Protein AF-A0A967HG02-F1 (afdb_monomer)

Mean predicted aligned error: 3.81 Å

Foldseek 3Di:
DDWDWDFDPVWFDDPADPVRRPDDTTRTAWTDDPNHTQAHGNRGPPDDPDDDDDDDDDD

Nearest PDB structures (foldseek):
  1rk5-assembly1_A  TM=9.128E-01  e=1.576E-02  Alcaligenes faecalis
  1m7j-assembly1_A  TM=9.110E-01  e=3.133E-02  Alcaligenes faecalis
  1v4y-assembly1_A  TM=9.148E-01  e=3.335E-02  Alcaligenes faecalis
  5mle-assembly1_A  TM=6.181E-01  e=2.813E+00  Homo sapiens
  3hpa-assembly1_A  TM=5.758E-01  e=3.187E+00  unidentified

Solvent-accessible surface area (backbone atoms only — not comparable to full-atom values): 3747 Å² total; per-residue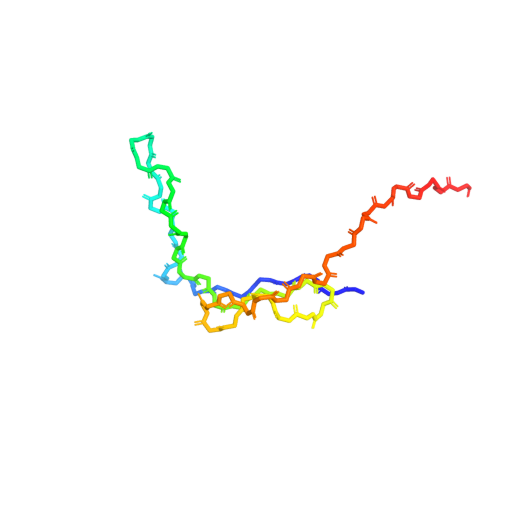 (Å²): 130,39,75,49,78,44,61,41,87,92,48,56,46,73,76,44,39,95,92,48,64,85,50,70,66,40,31,54,31,36,30,29,39,68,67,43,64,33,23,56,84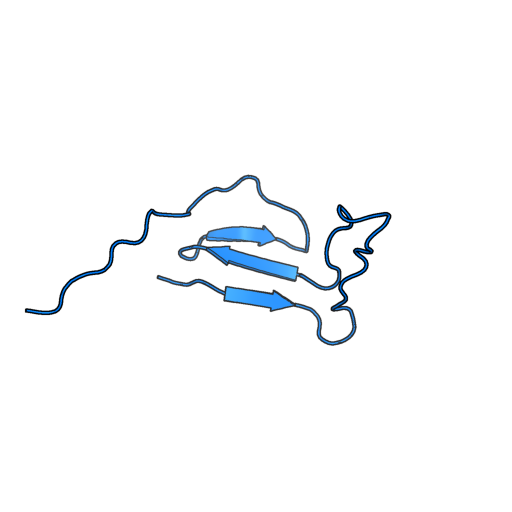,56,38,76,63,81,60,76,68,76,74,89,85,74,86,78,77,87,128

Structure (mmCIF, N/CA/C/O backbone):
data_AF-A0A967HG02-F1
#
_entry.id   AF-A0A967HG02-F1
#
loop_
_atom_site.group_PDB
_atom_site.id
_atom_site.type_symbol
_atom_site.label_atom_id
_atom_site.label_alt_id
_atom_site.label_comp_id
_atom_site.label_asym_id
_atom_site.label_entity_id
_atom_site.label_seq_id
_atom_site.pdbx_PDB_ins_code
_atom_site.Cartn_x
_atom_site.Cartn_y
_atom_site.Cartn_z
_atom_site.occupancy
_atom_site.B_iso_or_equiv
_atom_site.auth_seq_id
_atom_site.auth_comp_id
_atom_site.auth_asym_id
_atom_site.auth_atom_id
_atom_site.pdbx_PDB_model_num
ATOM 1 N N . MET A 1 1 ? -13.320 -5.041 13.109 1.00 79.44 1 MET A N 1
ATOM 2 C CA . MET A 1 1 ? -12.462 -4.187 12.258 1.00 79.44 1 MET A CA 1
ATOM 3 C C . MET A 1 1 ? -11.743 -5.102 11.284 1.00 79.44 1 MET A C 1
ATOM 5 O O . MET A 1 1 ? -11.383 -6.193 11.704 1.00 79.44 1 MET A O 1
ATOM 9 N N . ALA A 1 2 ? -11.630 -4.722 10.011 1.00 93.62 2 ALA A N 1
ATOM 10 C CA . ALA A 1 2 ? -11.037 -5.564 8.973 1.00 93.62 2 ALA A CA 1
ATOM 11 C C . ALA A 1 2 ? -9.899 -4.810 8.283 1.00 93.62 2 ALA A C 1
ATOM 13 O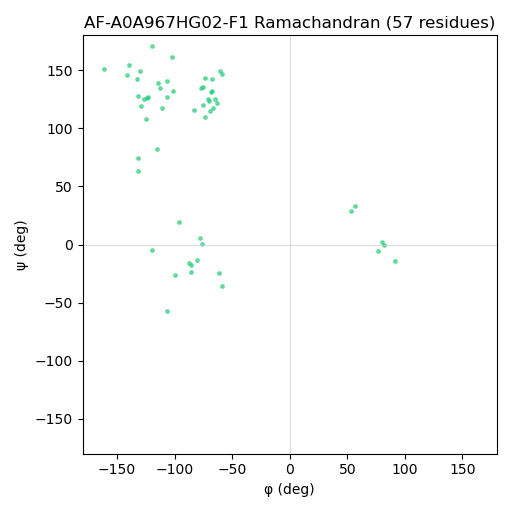 O . ALA A 1 2 ? -10.158 -3.882 7.517 1.00 93.62 2 ALA A O 1
ATOM 14 N N . ASP A 1 3 ? -8.669 -5.227 8.565 1.00 97.81 3 ASP A N 1
ATOM 15 C CA . ASP A 1 3 ? -7.480 -4.762 7.860 1.00 97.81 3 ASP A CA 1
ATOM 16 C C . ASP A 1 3 ? -6.946 -5.931 7.041 1.00 97.81 3 ASP A C 1
ATOM 18 O O . ASP A 1 3 ? -6.637 -6.992 7.584 1.00 97.81 3 ASP A O 1
ATOM 22 N N . LEU A 1 4 ? -6.936 -5.769 5.721 1.00 98.19 4 LEU A N 1
ATOM 23 C CA . LEU A 1 4 ? -6.665 -6.847 4.774 1.00 98.19 4 LEU A CA 1
ATOM 24 C C . LEU A 1 4 ? -5.826 -6.319 3.613 1.00 98.19 4 LEU A C 1
ATOM 26 O O . LEU A 1 4 ? -6.020 -5.190 3.162 1.00 98.19 4 LEU A O 1
ATOM 30 N N . ALA A 1 5 ? -4.946 -7.171 3.094 1.00 97.94 5 ALA A N 1
ATOM 31 C CA . ALA A 1 5 ? -4.180 -6.918 1.884 1.00 97.94 5 ALA A CA 1
ATOM 32 C C . ALA A 1 5 ? -4.370 -8.086 0.912 1.00 97.94 5 ALA A C 1
ATOM 34 O O . ALA A 1 5 ? -4.127 -9.239 1.264 1.00 97.94 5 ALA A O 1
ATOM 35 N N . LEU A 1 6 ? -4.803 -7.778 -0.308 1.00 98.25 6 LEU A N 1
ATOM 36 C CA . LEU A 1 6 ? -4.801 -8.688 -1.446 1.00 98.25 6 LEU A CA 1
ATOM 37 C C . LEU A 1 6 ? -3.698 -8.252 -2.403 1.00 98.25 6 LEU A C 1
ATOM 39 O O . LEU A 1 6 ? -3.659 -7.099 -2.838 1.00 98.25 6 LEU A O 1
ATOM 43 N N . PHE A 1 7 ? -2.834 -9.192 -2.756 1.00 98.25 7 PHE A N 1
ATOM 44 C CA . PHE A 1 7 ? -1.742 -8.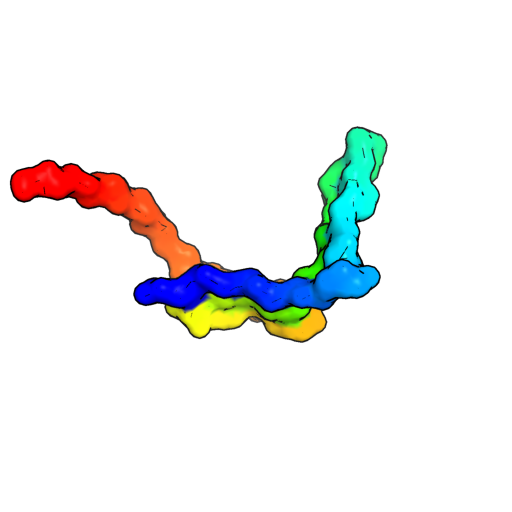992 -3.695 1.00 98.25 7 PHE A CA 1
ATOM 45 C C . PHE A 1 7 ? -1.604 -10.211 -4.609 1.00 98.25 7 PHE A C 1
ATOM 47 O O . PHE A 1 7 ? -2.001 -11.322 -4.253 1.00 98.25 7 PHE A O 1
ATOM 54 N N . ASP A 1 8 ? -1.056 -9.988 -5.794 1.00 98.19 8 ASP A N 1
ATOM 55 C CA . ASP A 1 8 ? -0.730 -11.032 -6.753 1.00 98.19 8 ASP A CA 1
ATOM 56 C C . ASP A 1 8 ? 0.630 -11.645 -6.402 1.00 98.19 8 ASP A C 1
ATOM 58 O O . ASP A 1 8 ? 1.669 -10.986 -6.475 1.00 98.19 8 ASP A O 1
ATOM 62 N N . LEU A 1 9 ? 0.622 -12.929 -6.040 1.00 97.88 9 LEU A N 1
ATOM 63 C CA . LEU A 1 9 ? 1.823 -13.687 -5.683 1.00 97.88 9 LEU A CA 1
ATOM 64 C C . LEU A 1 9 ? 2.845 -13.786 -6.819 1.00 97.88 9 LEU A C 1
ATOM 66 O O . LEU A 1 9 ? 4.026 -13.983 -6.547 1.00 97.88 9 LEU A O 1
ATOM 70 N N . HIS A 1 10 ? 2.417 -13.664 -8.074 1.00 98.19 10 HIS A N 1
ATOM 71 C CA . HIS A 1 10 ? 3.311 -13.706 -9.226 1.00 98.19 10 HIS A CA 1
ATOM 72 C C . HIS A 1 10 ? 3.893 -12.334 -9.586 1.00 98.19 10 HIS A C 1
ATOM 74 O O . HIS A 1 10 ? 4.864 -12.283 -10.338 1.00 98.19 10 HIS A O 1
ATOM 80 N N . ALA A 1 11 ? 3.323 -11.240 -9.070 1.00 97.12 11 ALA A N 1
ATOM 81 C CA . ALA A 1 11 ? 3.704 -9.872 -9.431 1.00 97.12 11 ALA A CA 1
ATOM 82 C C . ALA A 1 11 ? 4.208 -9.015 -8.253 1.00 97.12 11 ALA A C 1
ATOM 84 O O . ALA A 1 11 ? 4.601 -7.867 -8.469 1.00 97.12 11 ALA A O 1
ATOM 85 N N . ILE A 1 12 ? 4.160 -9.532 -7.021 1.00 97.69 12 ILE A N 1
ATOM 86 C CA . ILE A 1 12 ? 4.624 -8.835 -5.815 1.00 97.69 12 ILE A CA 1
ATOM 87 C C . ILE A 1 12 ? 6.142 -8.603 -5.858 1.00 97.69 12 ILE A C 1
ATOM 89 O O . ILE A 1 12 ? 6.909 -9.543 -6.054 1.00 97.69 12 ILE A O 1
ATOM 93 N N . ASP A 1 13 ? 6.562 -7.343 -5.706 1.00 97.94 13 ASP A N 1
ATOM 94 C CA . ASP A 1 13 ? 7.964 -6.908 -5.833 1.00 97.94 13 ASP A CA 1
ATOM 95 C C . ASP A 1 13 ? 8.187 -5.534 -5.163 1.00 97.94 13 ASP A C 1
ATOM 97 O O . ASP A 1 13 ? 7.266 -4.702 -5.132 1.00 97.94 13 ASP A O 1
ATOM 101 N N . ASP A 1 14 ? 9.402 -5.276 -4.667 1.00 96.94 14 ASP A N 1
ATOM 102 C CA . ASP A 1 14 ? 9.830 -4.019 -4.035 1.00 96.94 14 ASP A CA 1
ATOM 103 C C . ASP A 1 14 ? 10.938 -3.314 -4.848 1.00 96.94 14 ASP A C 1
ATOM 105 O O . ASP A 1 14 ? 12.122 -3.380 -4.534 1.00 96.94 14 ASP A O 1
ATOM 109 N N . PRO A 1 15 ? 10.591 -2.553 -5.901 1.00 97.69 15 PRO A N 1
ATOM 110 C CA . PRO A 1 15 ? 11.596 -2.011 -6.818 1.00 97.69 15 PRO A CA 1
ATOM 111 C C . PRO A 1 15 ? 12.380 -0.808 -6.253 1.00 97.69 15 PRO A C 1
ATOM 113 O O . PRO A 1 15 ? 13.222 -0.236 -6.946 1.00 97.69 15 PRO A O 1
ATOM 116 N N . ALA A 1 16 ? 12.096 -0.382 -5.019 1.00 98.19 16 ALA A N 1
ATOM 117 C CA . ALA A 1 16 ? 12.772 0.742 -4.383 1.00 98.19 16 ALA A CA 1
ATOM 118 C C . ALA A 1 16 ? 14.245 0.406 -4.092 1.00 98.19 16 ALA A C 1
ATOM 120 O O . ALA A 1 16 ? 14.568 -0.622 -3.505 1.00 98.19 16 ALA A O 1
ATOM 121 N N . THR A 1 17 ? 15.154 1.308 -4.464 1.00 97.69 17 THR A N 1
ATOM 122 C CA . THR A 1 17 ? 16.599 1.158 -4.221 1.00 97.69 17 THR A CA 1
ATOM 123 C C . THR A 1 17 ? 17.129 2.301 -3.358 1.00 97.69 17 THR A C 1
ATOM 125 O O . THR A 1 17 ? 16.442 3.296 -3.135 1.00 97.69 17 THR A O 1
ATOM 128 N N . PHE A 1 18 ? 18.383 2.210 -2.898 1.00 97.62 18 PHE A N 1
ATOM 129 C CA . PHE A 1 18 ? 19.012 3.302 -2.143 1.00 97.62 18 PHE A CA 1
ATOM 130 C C . PHE A 1 18 ? 19.078 4.621 -2.925 1.00 97.62 18 PHE A C 1
ATOM 132 O O . PHE A 1 18 ? 18.949 5.690 -2.334 1.00 97.62 18 PHE A O 1
ATOM 139 N N . THR A 1 19 ? 19.292 4.555 -4.240 1.00 98.25 19 THR A N 1
ATOM 140 C CA . THR A 1 19 ? 19.381 5.738 -5.106 1.00 98.25 19 THR A CA 1
ATOM 141 C C . THR A 1 19 ? 18.017 6.213 -5.596 1.00 98.25 19 THR A C 1
ATOM 143 O O . THR A 1 19 ? 17.863 7.391 -5.904 1.00 98.25 19 THR A O 1
ATOM 146 N N . GLU A 1 20 ? 17.020 5.326 -5.638 1.00 97.69 20 GLU A N 1
ATOM 147 C CA . GLU A 1 20 ? 15.651 5.620 -6.073 1.00 97.69 20 GLU A CA 1
ATOM 148 C C . GLU A 1 20 ? 14.630 5.060 -5.063 1.00 97.69 20 GLU A C 1
ATOM 150 O O . GLU A 1 20 ? 13.980 4.044 -5.320 1.00 97.69 20 GLU A O 1
ATOM 155 N N . PRO A 1 21 ? 14.468 5.701 -3.892 1.00 97.62 21 PRO A N 1
ATOM 156 C CA . PRO A 1 21 ? 13.717 5.120 -2.776 1.00 97.62 21 PRO A CA 1
ATOM 157 C C . PRO A 1 21 ? 12.192 5.270 -2.891 1.00 97.62 21 PRO A C 1
ATOM 159 O O . PRO A 1 21 ? 11.456 4.642 -2.137 1.00 97.62 21 PRO A O 1
ATOM 162 N N . HIS A 1 22 ? 11.692 6.112 -3.801 1.00 97.44 22 HIS A N 1
ATOM 163 C CA . HIS A 1 22 ? 10.264 6.450 -3.909 1.00 97.44 22 HIS A CA 1
ATOM 164 C C . HIS A 1 22 ? 9.503 5.621 -4.956 1.00 97.44 22 HIS A C 1
ATOM 166 O O . HIS A 1 22 ? 8.438 6.037 -5.415 1.00 97.44 22 HIS A O 1
ATOM 172 N N . GLN A 1 23 ? 10.034 4.465 -5.357 1.00 97.81 23 GLN A N 1
ATOM 173 C CA . GLN A 1 23 ? 9.317 3.571 -6.263 1.00 97.81 23 GLN A CA 1
ATOM 174 C C . GLN A 1 23 ? 8.196 2.832 -5.521 1.00 97.81 23 GLN A C 1
ATOM 176 O O . GLN A 1 23 ? 8.385 2.342 -4.409 1.00 97.81 23 GLN A O 1
ATOM 181 N N . LEU A 1 24 ? 7.015 2.762 -6.137 1.00 95.88 24 LEU A N 1
ATOM 182 C CA . LEU A 1 24 ? 5.873 2.051 -5.567 1.00 95.88 24 LEU A CA 1
ATOM 183 C C . LEU A 1 24 ? 6.066 0.534 -5.672 1.00 95.88 24 LEU A C 1
ATOM 185 O O . LEU A 1 24 ? 6.556 0.034 -6.686 1.00 95.88 24 LEU A O 1
ATOM 189 N N . ALA A 1 25 ? 5.617 -0.184 -4.641 1.00 96.38 25 ALA A N 1
ATOM 190 C CA . ALA A 1 25 ? 5.529 -1.640 -4.665 1.00 96.38 25 ALA A CA 1
ATOM 191 C C . ALA A 1 25 ? 4.621 -2.117 -5.808 1.00 96.38 25 ALA A C 1
ATOM 193 O O . ALA A 1 25 ? 3.629 -1.466 -6.152 1.00 96.38 25 ALA A O 1
ATOM 194 N N . ARG A 1 26 ? 4.950 -3.273 -6.383 1.00 97.31 26 ARG A N 1
ATOM 195 C CA . ARG A 1 26 ? 4.166 -3.914 -7.448 1.00 97.31 26 ARG A CA 1
ATOM 196 C C . ARG A 1 26 ? 3.339 -5.061 -6.882 1.00 97.31 26 ARG A C 1
ATOM 198 O O . ARG A 1 26 ? 3.586 -5.523 -5.776 1.00 97.31 26 ARG A O 1
ATOM 205 N N . GLY A 1 27 ? 2.318 -5.490 -7.619 1.00 97.69 27 GLY A N 1
ATOM 206 C CA . GLY A 1 27 ? 1.492 -6.643 -7.250 1.00 97.69 27 GLY A CA 1
ATOM 207 C C . GLY A 1 27 ? 0.457 -6.398 -6.147 1.00 97.69 27 GLY A C 1
ATOM 208 O O . GLY A 1 27 ? -0.359 -7.277 -5.906 1.00 97.69 27 GLY A O 1
ATOM 209 N N . MET A 1 28 ? 0.411 -5.226 -5.508 1.00 98.00 28 MET A N 1
ATOM 210 C CA . MET A 1 28 ? -0.679 -4.870 -4.588 1.00 98.00 28 MET A CA 1
ATOM 211 C C . MET A 1 28 ? -1.981 -4.636 -5.368 1.00 98.00 28 MET A C 1
ATOM 213 O O . MET A 1 28 ? -2.014 -3.788 -6.258 1.00 98.00 28 MET A O 1
ATOM 217 N N . VAL A 1 29 ? -3.054 -5.361 -5.033 1.00 98.00 29 VAL A N 1
ATOM 218 C CA . VAL A 1 29 ? -4.338 -5.302 -5.761 1.00 98.00 29 VAL A CA 1
ATOM 219 C C . VAL A 1 29 ? -5.400 -4.560 -4.954 1.00 98.00 29 VAL A C 1
ATOM 221 O O . VAL A 1 29 ? -5.922 -3.553 -5.426 1.00 98.00 29 VAL A O 1
ATOM 224 N N . HIS A 1 30 ? -5.693 -5.012 -3.731 1.00 98.31 30 HIS A N 1
ATOM 225 C CA . HIS A 1 30 ? -6.617 -4.317 -2.832 1.00 98.31 30 HIS A CA 1
ATOM 226 C C . HIS A 1 30 ? -6.031 -4.181 -1.434 1.00 98.31 30 HIS A C 1
ATOM 228 O O . HIS A 1 30 ? -5.404 -5.105 -0.918 1.00 98.31 30 HIS A O 1
ATOM 234 N N . VAL A 1 31 ? -6.288 -3.048 -0.791 1.00 98.25 31 VAL A N 1
ATOM 235 C CA . VAL A 1 31 ? -5.975 -2.846 0.625 1.00 98.25 31 VAL A CA 1
ATOM 236 C C . VAL A 1 31 ? -7.198 -2.266 1.298 1.00 98.25 31 VAL A C 1
ATOM 238 O O . VAL A 1 31 ? -7.744 -1.262 0.843 1.00 98.25 31 VAL A O 1
ATOM 241 N N . LEU A 1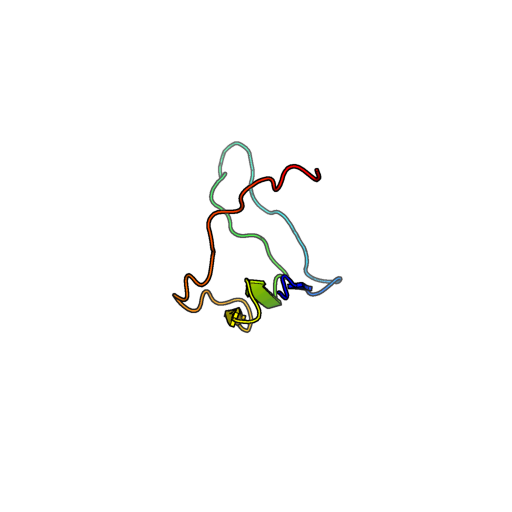 32 ? -7.620 -2.901 2.385 1.00 98.56 32 LEU A N 1
ATOM 242 C CA . LEU A 1 32 ? -8.728 -2.448 3.205 1.00 98.56 32 LEU A CA 1
ATOM 243 C C . LEU A 1 32 ? -8.190 -2.024 4.563 1.00 98.56 32 LEU A C 1
ATOM 245 O O . LEU A 1 32 ? -7.403 -2.743 5.174 1.00 98.56 32 LEU A O 1
ATOM 249 N N . VAL A 1 33 ? -8.659 -0.876 5.036 1.00 98.44 33 VAL A N 1
ATOM 250 C CA . VAL A 1 33 ? -8.415 -0.386 6.392 1.00 98.44 33 VAL A CA 1
ATOM 251 C C . VAL A 1 33 ? -9.770 -0.142 7.032 1.00 98.44 33 VAL A C 1
ATOM 253 O O . VAL A 1 33 ? -10.611 0.554 6.462 1.00 98.44 33 VAL A O 1
ATOM 256 N N . ASN A 1 34 ? -10.017 -0.726 8.204 1.00 97.50 34 ASN A N 1
ATOM 257 C CA . ASN A 1 34 ? -11.334 -0.688 8.848 1.00 97.50 34 ASN A CA 1
ATOM 258 C C . ASN A 1 34 ? -12.494 -1.170 7.941 1.00 97.50 34 ASN A C 1
ATOM 260 O O . ASN A 1 34 ? -13.635 -0.749 8.120 1.00 97.50 34 ASN A O 1
ATOM 264 N N . GLY A 1 35 ? -12.221 -2.065 6.987 1.00 97.50 35 GLY A N 1
ATOM 265 C CA . GLY A 1 35 ? -13.194 -2.580 6.016 1.00 97.50 35 GLY A CA 1
ATOM 266 C C . GLY A 1 35 ? -13.483 -1.658 4.826 1.00 97.50 35 GLY A C 1
ATOM 267 O O . GLY A 1 35 ? -14.300 -2.016 3.983 1.00 97.50 35 GLY A O 1
ATOM 268 N N . VAL A 1 36 ? -12.825 -0.500 4.728 1.00 98.25 36 VAL A N 1
ATOM 269 C CA . VAL A 1 36 ? -12.954 0.437 3.601 1.00 98.25 36 VAL A CA 1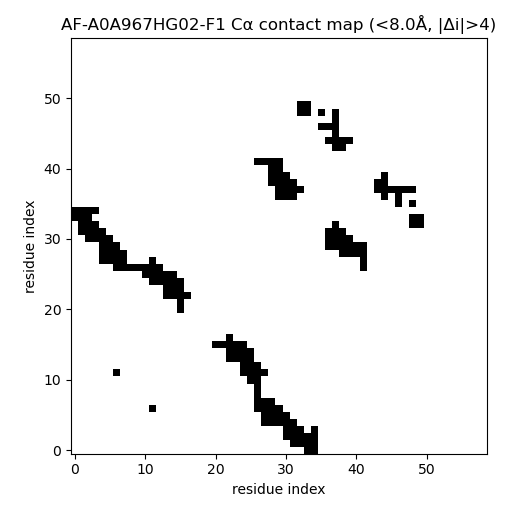
ATOM 270 C C . VAL A 1 36 ? -11.751 0.281 2.673 1.00 98.25 36 VAL A C 1
ATOM 272 O O . VAL A 1 36 ? -10.611 0.268 3.138 1.00 98.25 36 VAL A O 1
ATOM 275 N N . SER A 1 37 ? -12.006 0.167 1.367 1.00 98.00 37 SER A N 1
ATOM 276 C CA . SER A 1 37 ? -10.960 0.037 0.347 1.00 98.00 37 SER A CA 1
ATOM 277 C C . SER A 1 37 ? -10.166 1.340 0.205 1.00 98.00 37 SER A C 1
ATOM 279 O O . SER A 1 37 ? -10.707 2.373 -0.195 1.00 98.00 37 SER A O 1
ATOM 281 N N . VAL A 1 38 ? -8.880 1.293 0.550 1.00 98.38 38 VAL A N 1
ATOM 282 C CA . VAL A 1 38 ? -7.928 2.405 0.378 1.00 98.38 38 VAL A CA 1
ATOM 283 C C . VAL A 1 38 ? -7.067 2.229 -0.870 1.00 98.38 38 VAL A C 1
ATOM 285 O O . VAL A 1 38 ? -6.630 3.216 -1.457 1.00 98.38 38 VAL A O 1
ATOM 288 N N . ILE A 1 39 ? -6.856 0.985 -1.304 1.00 98.06 39 ILE A N 1
ATOM 289 C CA . ILE A 1 39 ? -6.330 0.653 -2.629 1.00 98.06 39 ILE A CA 1
ATOM 290 C C . ILE A 1 39 ? -7.349 -0.258 -3.296 1.00 98.06 39 ILE A C 1
ATOM 292 O O . ILE A 1 39 ? -7.712 -1.281 -2.716 1.00 98.06 39 ILE A O 1
ATOM 296 N N . ASP A 1 40 ? -7.776 0.102 -4.501 1.00 97.94 40 ASP A N 1
ATOM 297 C CA . ASP A 1 40 ? -8.721 -0.664 -5.304 1.00 97.94 40 ASP A CA 1
ATOM 298 C C . ASP A 1 40 ? -8.167 -0.877 -6.716 1.00 97.94 40 ASP A C 1
ATOM 300 O O . ASP A 1 40 ? -7.841 0.087 -7.413 1.00 97.94 40 ASP A O 1
ATOM 304 N N . GLY A 1 41 ? -7.981 -2.138 -7.116 1.00 97.12 41 GLY A N 1
ATOM 305 C CA . GLY A 1 41 ? -7.377 -2.487 -8.404 1.00 97.12 41 GLY A CA 1
ATOM 306 C C . GLY A 1 41 ? -5.977 -1.892 -8.610 1.00 97.12 41 GLY A C 1
ATOM 307 O O . GLY A 1 41 ? -5.625 -1.518 -9.725 1.00 97.12 41 GLY A O 1
ATOM 308 N N . GLY A 1 42 ? -5.194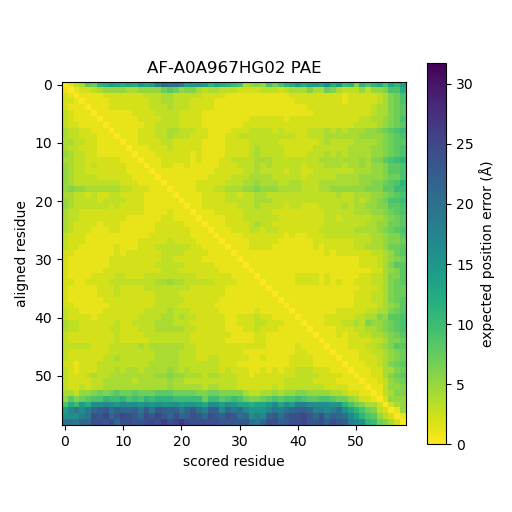 -1.755 -7.536 1.00 96.12 42 GLY A N 1
ATOM 309 C CA . GLY A 1 42 ? -3.850 -1.169 -7.553 1.00 96.12 42 GLY A CA 1
ATOM 310 C C . GLY A 1 42 ? -3.800 0.364 -7.521 1.00 96.12 42 GLY A C 1
ATOM 311 O O . GLY A 1 42 ? -2.708 0.929 -7.493 1.00 96.12 42 GLY A O 1
ATOM 312 N N . ALA A 1 43 ? -4.943 1.057 -7.482 1.00 97.12 43 ALA A N 1
ATOM 313 C CA . ALA A 1 43 ? -5.004 2.515 -7.401 1.00 97.12 43 ALA A CA 1
ATOM 314 C C . ALA A 1 43 ? -5.430 2.995 -6.007 1.00 97.12 43 ALA A C 1
ATOM 316 O O . ALA A 1 43 ? -6.327 2.429 -5.386 1.00 97.12 43 ALA A O 1
ATOM 317 N N . PHE A 1 44 ? -4.810 4.072 -5.519 1.00 97.25 44 PHE A N 1
ATOM 318 C CA . PHE A 1 44 ? -5.231 4.712 -4.272 1.00 97.25 44 PHE A CA 1
ATOM 319 C C . PHE A 1 44 ? -6.599 5.387 -4.447 1.00 97.25 44 PHE A C 1
ATOM 321 O O . PHE A 1 44 ? -6.795 6.155 -5.389 1.00 97.25 44 PHE A O 1
ATOM 328 N N . THR A 1 45 ? -7.530 5.136 -3.527 1.00 98.12 45 THR A N 1
ATOM 329 C CA . THR A 1 45 ? -8.921 5.615 -3.636 1.00 98.12 45 THR A CA 1
ATOM 330 C C . THR A 1 45 ? -9.126 7.032 -3.098 1.00 98.12 45 THR A C 1
ATOM 332 O O . THR A 1 45 ? -10.129 7.668 -3.406 1.00 98.12 45 THR A O 1
ATOM 335 N N . GLY A 1 46 ? -8.191 7.549 -2.294 1.00 98.31 46 GLY A N 1
ATOM 336 C CA . GLY A 1 46 ? -8.351 8.817 -1.570 1.00 98.31 46 GLY A CA 1
ATOM 337 C C . GLY A 1 46 ? -8.933 8.662 -0.163 1.00 98.31 46 GLY A C 1
ATOM 338 O O . GLY A 1 46 ? -8.814 9.586 0.646 1.00 98.31 46 GLY A O 1
ATOM 339 N N . GLU A 1 47 ? -9.495 7.495 0.156 1.00 98.44 47 GLU A N 1
ATOM 340 C CA . GLU A 1 47 ? -10.090 7.210 1.458 1.00 98.44 47 GLU A CA 1
ATOM 341 C C . GLU A 1 47 ? -9.038 7.157 2.572 1.00 98.44 47 GLU A C 1
ATOM 343 O O . GLU A 1 47 ? -7.923 6.653 2.406 1.00 98.44 47 GLU A O 1
ATOM 348 N N . ARG A 1 48 ? -9.403 7.675 3.751 1.00 97.56 48 ARG A N 1
ATOM 349 C CA . ARG A 1 48 ? -8.544 7.690 4.949 1.00 97.56 48 ARG A CA 1
ATOM 350 C C . ARG A 1 48 ? -9.310 7.196 6.182 1.00 97.56 48 ARG A C 1
ATOM 352 O O . ARG A 1 48 ? -9.478 7.946 7.140 1.00 97.56 48 ARG A O 1
ATOM 359 N N . PRO A 1 49 ? -9.768 5.932 6.193 1.00 97.81 49 PRO A N 1
ATOM 360 C CA . PRO A 1 49 ? -10.597 5.360 7.258 1.00 97.81 49 PRO A CA 1
ATOM 361 C C . PRO A 1 49 ? -9.790 4.977 8.513 1.00 97.81 49 PRO A C 1
ATOM 363 O O . PRO A 1 49 ? -10.326 4.343 9.423 1.00 97.81 49 PRO A O 1
ATOM 366 N N . GLY A 1 50 ? -8.491 5.295 8.554 1.00 96.38 50 GLY A N 1
ATOM 367 C CA . GLY A 1 50 ? -7.600 4.987 9.668 1.00 96.38 50 GLY A CA 1
ATOM 368 C C . GLY A 1 50 ? -8.057 5.636 10.974 1.00 96.38 50 GLY A C 1
ATOM 369 O O . GLY A 1 50 ? -8.665 6.705 10.993 1.00 96.38 50 GLY A O 1
ATOM 370 N N . ARG A 1 51 ? -7.758 4.974 12.090 1.00 95.25 51 ARG A N 1
ATOM 371 C CA . ARG A 1 51 ? -8.087 5.448 13.437 1.00 95.25 51 ARG A CA 1
ATOM 372 C C . ARG A 1 51 ? -6.843 5.379 14.305 1.00 95.25 51 ARG A C 1
ATOM 374 O O . ARG A 1 51 ? -6.002 4.505 14.115 1.00 95.25 51 ARG A O 1
ATOM 381 N N . VAL A 1 52 ? -6.743 6.290 15.269 1.00 95.69 52 VAL A N 1
ATOM 382 C CA . VAL A 1 52 ? -5.693 6.222 16.290 1.00 95.69 52 VAL A CA 1
ATOM 383 C C . VAL A 1 52 ? -5.946 4.988 17.150 1.00 95.69 52 VAL A C 1
ATOM 385 O O . VAL A 1 52 ? -6.977 4.902 17.817 1.00 95.69 52 VAL A O 1
ATOM 388 N N . LEU A 1 53 ? -5.005 4.048 17.134 1.00 92.94 53 LEU A N 1
ATOM 389 C CA . LEU A 1 53 ? -5.035 2.881 18.007 1.00 92.94 53 LEU A CA 1
ATOM 390 C C . LEU A 1 53 ? -4.596 3.299 19.414 1.00 92.94 53 LEU A C 1
ATOM 392 O O . LEU A 1 53 ? -3.616 4.027 19.579 1.00 92.94 53 LEU A O 1
ATOM 396 N N . ARG A 1 54 ? -5.331 2.855 20.433 1.00 92.38 54 ARG A N 1
ATOM 397 C CA . ARG A 1 54 ? -4.966 3.026 21.843 1.00 92.38 54 ARG A CA 1
ATOM 398 C C . ARG A 1 54 ? -4.697 1.650 22.421 1.00 92.38 54 ARG A C 1
ATOM 400 O O . ARG A 1 54 ? -5.429 0.712 22.128 1.00 92.38 54 ARG A O 1
ATOM 407 N N . HIS A 1 55 ? -3.655 1.541 23.233 1.00 89.94 55 HIS A N 1
ATOM 408 C CA . HIS A 1 55 ? -3.443 0.340 24.021 1.00 89.94 55 HIS A CA 1
ATOM 409 C C . HIS A 1 55 ? -4.468 0.341 25.155 1.00 89.94 55 HIS A C 1
ATOM 411 O O . HIS A 1 55 ? -4.384 1.177 26.058 1.00 89.94 55 HIS A O 1
ATOM 417 N N . GLU A 1 56 ? -5.443 -0.557 25.101 1.00 80.25 56 GLU A N 1
ATOM 418 C CA . GLU A 1 56 ? -6.291 -0.820 26.259 1.00 80.25 56 GLU A CA 1
ATOM 419 C C . GLU A 1 56 ? -5.431 -1.557 27.287 1.00 80.25 56 GLU A C 1
ATOM 421 O O . GLU A 1 56 ? -4.744 -2.524 26.963 1.00 80.25 56 GLU A O 1
ATOM 426 N N . LYS A 1 57 ? -5.352 -1.038 28.513 1.00 72.44 57 LYS A N 1
ATOM 427 C CA . LYS A 1 57 ? -4.858 -1.861 29.614 1.00 72.44 57 LYS A CA 1
ATOM 428 C C . LYS A 1 57 ? -5.997 -2.809 29.952 1.00 72.44 57 LYS A C 1
ATOM 430 O O . LYS A 1 57 ? -7.081 -2.335 30.274 1.00 72.44 57 LYS A O 1
ATOM 435 N N . GLU A 1 58 ? -5.756 -4.106 29.838 1.00 69.00 58 GLU A N 1
ATOM 436 C CA . GLU A 1 58 ? -6.611 -5.090 30.495 1.00 69.00 58 GLU A CA 1
ATOM 437 C C . GLU A 1 58 ? -6.482 -4.855 32.010 1.00 69.00 58 GLU A C 1
ATOM 439 O O . GLU A 1 58 ? -5.3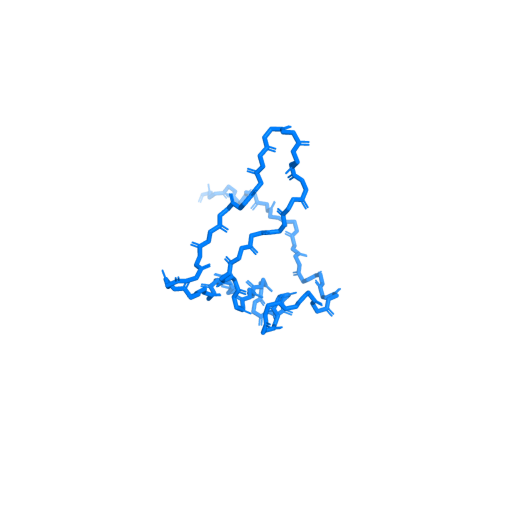62 -4.811 32.533 1.00 69.00 58 GLU A O 1
ATOM 444 N N . GLU A 1 59 ? -7.610 -4.592 32.676 1.00 58.25 59 GLU A N 1
ATOM 445 C CA . GLU A 1 59 ? -7.732 -4.558 34.143 1.00 58.25 59 GLU A CA 1
ATOM 446 C C . GLU A 1 59 ? -8.087 -5.944 34.687 1.00 58.25 59 GLU A C 1
ATOM 448 O O . GLU A 1 59 ? -8.921 -6.634 34.052 1.00 58.25 59 GLU A O 1
#

Sequence (59 aa):
MADLALFDLHAIDDPATFTEPHQLARGMVHVLVNGVSVIDGGAFTGERPGRVLRHEKEE

Radius of gyration: 14.89 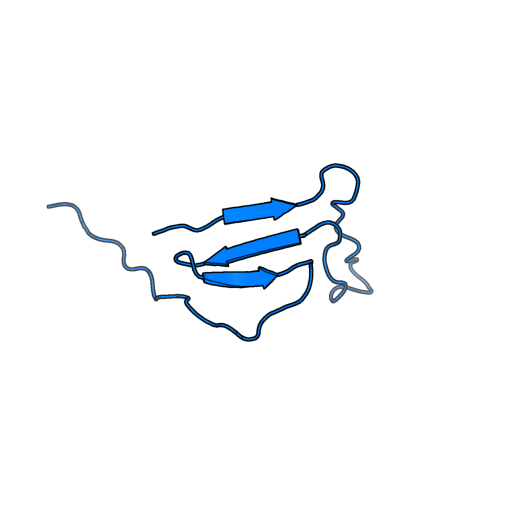Å; Cα contacts (8 Å, |Δi|>4): 94; chains: 1; bounding box: 33×22×44 Å

pLDDT: mean 95.09, std 7.6, range [58.25, 98.56]

Secondary structure (DSSP, 8-state):
---EEEE-TTT-B----SS-TTPPPBSEEEEEETTEEEEETTEE-----------PPP-